Protein AF-A0A963BQ32-F1 (afdb_monomer)

Nearest PDB structures (foldseek):
  7mu5-assembly2_F  TM=3.473E-01  e=2.884E+00  Homo sapiens
  6pw9-assembly1_B  TM=2.742E-01  e=8.404E+00  Homo sapiens

Radius of gyration: 17.27 Å; Cα contacts (8 Å, |Δi|>4): 93; chains: 1; bounding box: 36×29×48 Å

Mean predicted aligned error: 6.35 Å

Structure (mmCIF, N/CA/C/O backbone):
data_AF-A0A963BQ32-F1
#
_entry.id   AF-A0A963BQ32-F1
#
loop_
_atom_site.group_PDB
_atom_site.id
_atom_site.type_symbol
_atom_site.label_atom_id
_atom_site.label_alt_id
_atom_site.label_comp_id
_atom_site.label_asym_id
_atom_site.label_entity_id
_atom_site.label_seq_id
_atom_site.pdbx_PDB_ins_code
_atom_site.Cartn_x
_atom_site.Cartn_y
_atom_site.Cartn_z
_atom_site.occupancy
_atom_site.B_iso_or_equiv
_atom_site.auth_seq_id
_atom_site.auth_comp_id
_atom_site.auth_asym_id
_atom_site.auth_atom_id
_atom_site.pdbx_PDB_model_num
ATOM 1 N N . THR A 1 1 ? -7.403 -11.062 9.403 1.00 47.81 1 THR A N 1
ATOM 2 C CA . THR A 1 1 ? -7.396 -10.868 7.929 1.00 47.81 1 THR A CA 1
ATOM 3 C C . THR A 1 1 ? -8.279 -11.925 7.284 1.00 47.81 1 THR A C 1
ATOM 5 O O . THR A 1 1 ? -8.561 -12.921 7.942 1.00 47.81 1 THR A O 1
ATOM 8 N N . LYS A 1 2 ? -8.759 -11.749 6.042 1.00 45.50 2 LYS A N 1
ATOM 9 C CA . LYS A 1 2 ? -9.466 -12.839 5.340 1.00 45.50 2 LYS A CA 1
ATOM 10 C C . LYS A 1 2 ? -8.501 -14.033 5.240 1.00 45.50 2 LYS A C 1
ATOM 12 O O . LYS A 1 2 ? -7.473 -13.918 4.583 1.00 45.50 2 LYS A O 1
ATOM 17 N N . GLY A 1 3 ? -8.792 -15.118 5.958 1.00 62.53 3 GLY A N 1
ATOM 18 C CA . GLY A 1 3 ? -7.954 -16.323 6.008 1.00 62.53 3 GLY A CA 1
ATOM 19 C C . GLY A 1 3 ? -6.716 -16.262 6.914 1.00 62.53 3 GLY A C 1
ATOM 20 O O . GLY A 1 3 ? -5.803 -17.046 6.693 1.00 62.53 3 GLY A O 1
ATOM 21 N N . GLY A 1 4 ? -6.636 -15.335 7.879 1.00 64.19 4 GLY A N 1
ATOM 22 C CA . GLY A 1 4 ? -5.598 -15.360 8.929 1.00 64.19 4 GLY A CA 1
ATOM 23 C C . GLY A 1 4 ? -4.156 -15.098 8.475 1.00 64.19 4 GLY A C 1
ATOM 24 O O . GLY A 1 4 ? -3.244 -15.161 9.285 1.00 64.19 4 GLY A O 1
ATOM 25 N N . LYS A 1 5 ? -3.929 -14.772 7.199 1.00 68.94 5 LYS A N 1
ATOM 26 C CA . LYS A 1 5 ? -2.584 -14.514 6.676 1.00 68.94 5 LYS A CA 1
ATOM 27 C C . LYS A 1 5 ? -2.046 -13.193 7.208 1.00 68.94 5 LYS A C 1
ATOM 29 O O . LYS A 1 5 ? -2.683 -12.146 7.018 1.00 68.94 5 LYS A O 1
ATOM 34 N N . GLU A 1 6 ? -0.894 -13.264 7.858 1.00 76.44 6 GLU A N 1
ATOM 35 C CA . GLU A 1 6 ? -0.102 -12.102 8.233 1.00 76.44 6 GLU A CA 1
ATOM 36 C C . GLU A 1 6 ? 0.465 -11.426 6.985 1.00 76.44 6 GLU A C 1
ATOM 38 O O . GLU A 1 6 ? 0.670 -12.052 5.941 1.00 76.44 6 GLU A O 1
ATOM 43 N N . ARG A 1 7 ? 0.672 -10.114 7.076 1.00 80.50 7 ARG A N 1
ATOM 44 C CA . ARG A 1 7 ? 1.333 -9.340 6.028 1.00 80.50 7 ARG A CA 1
ATOM 45 C C . ARG A 1 7 ? 2.126 -8.209 6.652 1.00 80.50 7 ARG A C 1
ATOM 47 O O . ARG A 1 7 ? 1.676 -7.605 7.625 1.00 80.50 7 ARG A O 1
ATOM 54 N N . THR A 1 8 ? 3.230 -7.873 6.006 1.00 84.06 8 THR A N 1
ATOM 55 C CA . THR A 1 8 ? 4.080 -6.750 6.387 1.00 84.06 8 THR A CA 1
ATOM 56 C C . THR A 1 8 ? 4.008 -5.692 5.301 1.00 84.06 8 THR A C 1
ATOM 58 O O . THR A 1 8 ? 4.231 -5.977 4.124 1.00 84.06 8 THR A O 1
ATOM 61 N N . VAL A 1 9 ? 3.688 -4.464 5.699 1.00 85.88 9 VAL A N 1
ATOM 62 C CA . VAL A 1 9 ? 3.738 -3.289 4.826 1.00 85.88 9 VAL A CA 1
ATOM 63 C C . VAL A 1 9 ? 4.860 -2.397 5.352 1.00 85.88 9 VAL A C 1
ATOM 65 O O . VAL A 1 9 ? 4.768 -1.962 6.499 1.00 85.88 9 VAL A O 1
ATOM 68 N N . PRO A 1 10 ? 5.927 -2.146 4.572 1.00 89.31 10 PRO A N 1
ATOM 69 C CA . PRO A 1 10 ? 7.033 -1.324 5.041 1.00 89.31 10 PRO A CA 1
ATOM 70 C C . PRO A 1 10 ? 6.597 0.135 5.202 1.00 89.31 10 PRO A C 1
ATOM 72 O O . PRO A 1 10 ? 5.836 0.662 4.383 1.00 89.31 10 PRO A O 1
ATOM 75 N N . ILE A 1 11 ? 7.130 0.794 6.229 1.00 92.00 11 ILE A N 1
ATOM 76 C CA . ILE A 1 11 ? 7.130 2.255 6.342 1.00 92.00 11 ILE A CA 1
ATOM 77 C C . ILE A 1 11 ? 8.274 2.745 5.456 1.00 92.00 11 ILE A C 1
ATOM 79 O O . ILE A 1 11 ? 9.415 2.331 5.632 1.00 92.00 11 ILE A O 1
ATOM 83 N N . ARG A 1 12 ? 7.960 3.560 4.452 1.00 90.94 12 ARG A N 1
ATOM 84 C CA . ARG A 1 12 ? 8.893 3.928 3.375 1.00 90.94 12 ARG A CA 1
ATOM 85 C C . ARG A 1 12 ? 9.292 5.396 3.399 1.00 90.94 12 ARG A C 1
ATOM 87 O O . ARG A 1 12 ? 10.256 5.758 2.739 1.00 90.94 12 ARG A O 1
ATOM 94 N N . ASN A 1 13 ? 8.541 6.244 4.097 1.00 90.81 13 ASN A N 1
ATOM 95 C CA . ASN A 1 13 ? 8.816 7.674 4.152 1.00 90.81 13 ASN A CA 1
ATOM 96 C C . ASN A 1 13 ? 8.499 8.269 5.532 1.00 90.81 13 ASN A C 1
ATOM 98 O O . ASN A 1 13 ? 7.798 7.668 6.353 1.00 90.81 13 ASN A O 1
ATOM 102 N N . ALA A 1 14 ? 9.037 9.466 5.772 1.00 94.56 14 ALA A N 1
ATOM 103 C CA . ALA A 1 14 ? 8.879 10.181 7.034 1.00 94.56 14 ALA A CA 1
ATOM 104 C C . ALA A 1 14 ? 7.413 10.544 7.326 1.00 94.56 14 ALA A C 1
ATOM 106 O O . ALA A 1 14 ? 6.992 10.517 8.479 1.00 94.56 14 ALA A O 1
ATOM 107 N N . GLU A 1 15 ? 6.612 10.819 6.295 1.00 94.00 15 GLU A N 1
ATOM 108 C CA . GLU A 1 15 ? 5.191 11.152 6.445 1.00 94.00 15 GLU A CA 1
ATOM 109 C C . GLU A 1 15 ? 4.377 9.976 7.005 1.00 94.00 15 GLU A C 1
ATOM 111 O O . GLU A 1 15 ? 3.555 10.156 7.905 1.00 94.00 15 GLU A O 1
ATOM 116 N N . GLN A 1 16 ? 4.633 8.755 6.523 1.00 93.31 16 GLN A N 1
ATOM 117 C CA . GLN A 1 16 ? 4.018 7.532 7.038 1.00 93.31 16 GLN A CA 1
ATOM 118 C C . GLN A 1 16 ? 4.387 7.308 8.505 1.00 93.31 16 GLN A C 1
ATOM 120 O O . GLN A 1 16 ? 3.510 7.002 9.314 1.00 93.31 16 GLN A O 1
ATOM 125 N N . GLN A 1 17 ? 5.663 7.489 8.854 1.00 95.75 17 GLN A N 1
ATOM 126 C CA . GLN A 1 17 ? 6.134 7.370 10.233 1.00 95.75 17 GLN A CA 1
ATOM 127 C C . GLN A 1 17 ? 5.442 8.397 11.141 1.00 95.75 17 GLN A C 1
ATOM 129 O O . GLN A 1 17 ? 4.815 8.024 12.131 1.00 95.75 17 GLN A O 1
ATOM 134 N N . ALA A 1 18 ? 5.452 9.673 10.749 1.00 96.19 18 ALA A N 1
ATOM 135 C CA . ALA A 1 18 ? 4.839 10.756 11.512 1.00 96.19 18 ALA A CA 1
ATOM 136 C C . ALA A 1 18 ? 3.329 10.547 11.723 1.00 96.19 18 ALA A C 1
ATOM 138 O O . ALA A 1 18 ? 2.802 10.804 12.811 1.00 96.19 18 ALA A O 1
ATOM 139 N N . LEU A 1 19 ? 2.621 10.044 10.703 1.00 94.12 19 LEU A N 1
ATOM 140 C C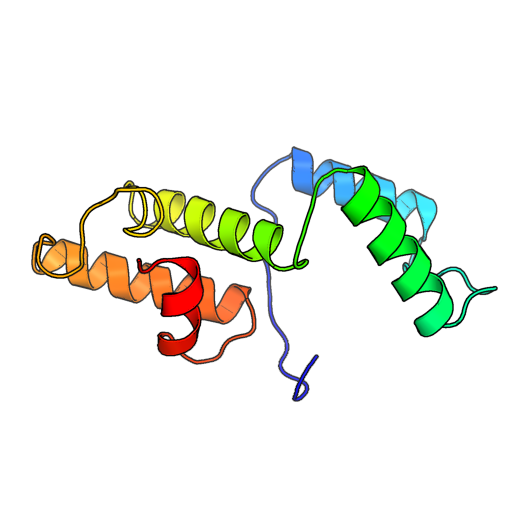A . LEU A 1 19 ? 1.208 9.688 10.812 1.00 94.12 19 LEU A CA 1
ATOM 141 C C . LEU A 1 19 ? 0.988 8.577 11.844 1.00 94.12 19 LEU A C 1
ATOM 143 O O . LEU A 1 19 ? 0.101 8.703 12.691 1.00 94.12 19 LEU A O 1
ATOM 147 N N . LEU A 1 20 ? 1.782 7.506 11.786 1.00 93.69 20 LEU A N 1
ATOM 148 C CA . LEU A 1 20 ? 1.678 6.395 12.730 1.00 93.69 20 LEU A CA 1
ATOM 149 C C . LEU A 1 20 ? 1.986 6.843 14.159 1.00 93.69 20 LEU A C 1
ATOM 151 O O . LEU A 1 20 ? 1.266 6.455 15.075 1.00 93.69 20 LEU A O 1
ATOM 155 N N . ASP A 1 21 ? 2.978 7.706 14.357 1.00 94.88 21 ASP A N 1
ATOM 156 C CA . ASP A 1 21 ? 3.318 8.233 15.681 1.00 94.88 21 ASP A CA 1
ATOM 157 C C . ASP A 1 21 ? 2.227 9.154 16.235 1.00 94.88 21 ASP A C 1
ATOM 159 O O . ASP A 1 21 ? 1.938 9.144 17.433 1.00 94.88 21 ASP A O 1
ATOM 163 N N . ARG A 1 22 ? 1.558 9.935 15.377 1.00 95.00 22 ARG A N 1
ATOM 164 C CA . ARG A 1 22 ? 0.371 10.706 15.775 1.00 95.00 22 ARG A CA 1
ATOM 165 C C . ARG A 1 22 ? -0.782 9.791 16.185 1.00 95.00 22 ARG A C 1
ATOM 167 O O . ARG A 1 22 ? -1.400 10.035 17.215 1.00 95.00 22 ARG A O 1
ATOM 174 N N . ILE A 1 23 ? -1.045 8.737 15.413 1.00 92.94 23 ILE A N 1
ATOM 175 C CA . ILE A 1 23 ? -2.097 7.762 15.725 1.00 92.94 23 ILE A CA 1
ATOM 176 C C . ILE A 1 23 ? -1.790 7.064 17.054 1.00 92.94 23 ILE A C 1
ATOM 178 O O . ILE A 1 23 ? -2.639 7.061 17.939 1.00 92.94 23 ILE A O 1
ATOM 182 N N . LYS A 1 24 ? -0.570 6.546 17.238 1.00 92.62 24 LYS A N 1
ATOM 183 C CA . LYS A 1 24 ? -0.139 5.880 18.478 1.00 92.62 24 LYS A CA 1
ATOM 184 C C . LYS A 1 24 ? -0.292 6.774 19.704 1.00 92.62 24 LYS A C 1
ATOM 186 O O . LYS A 1 24 ? -0.750 6.301 20.734 1.00 92.62 24 LYS A O 1
ATOM 191 N N . ARG A 1 25 ? 0.033 8.068 19.604 1.00 93.25 25 ARG A N 1
ATOM 192 C CA . ARG A 1 25 ? -0.188 9.019 20.708 1.00 93.25 25 ARG A CA 1
ATOM 193 C C . ARG A 1 25 ? -1.663 9.171 21.078 1.00 93.25 25 ARG A C 1
ATOM 195 O O . ARG A 1 25 ? -1.965 9.412 22.238 1.00 93.25 25 ARG A O 1
ATOM 202 N N . GLN A 1 26 ? -2.5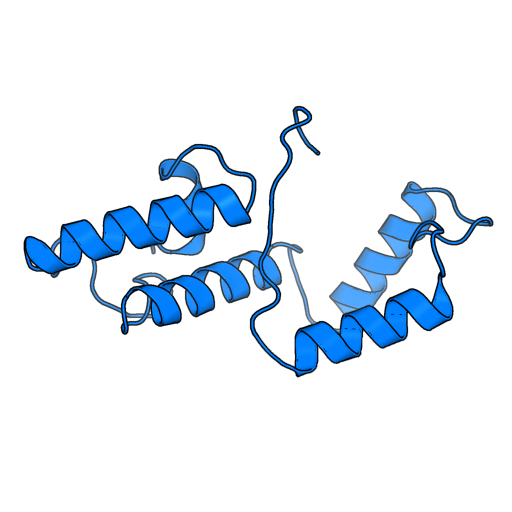64 9.037 20.108 1.00 88.88 26 GLN A N 1
ATOM 203 C CA . GLN A 1 26 ? -3.998 9.198 20.324 1.00 88.88 26 GLN A CA 1
ATOM 204 C C . GLN A 1 26 ? -4.676 7.920 20.838 1.00 88.88 26 GLN A C 1
ATOM 206 O O . GLN A 1 26 ? -5.565 8.011 21.677 1.00 88.88 26 GLN A O 1
ATOM 211 N N . VAL A 1 27 ? -4.290 6.742 20.334 1.00 89.94 27 VAL A N 1
ATOM 212 C CA . VAL A 1 27 ? -4.958 5.464 20.668 1.00 89.94 27 VAL A CA 1
ATOM 213 C C . VAL A 1 27 ? -4.151 4.550 21.595 1.00 89.94 27 VAL A C 1
ATOM 215 O O . VAL A 1 27 ? -4.674 3.549 22.087 1.00 89.94 27 VAL A O 1
ATOM 218 N N . GLY A 1 28 ? -2.877 4.860 21.839 1.00 89.62 28 GLY A N 1
ATOM 219 C CA . GLY A 1 28 ? -1.956 4.000 22.577 1.00 89.62 28 GLY A CA 1
ATOM 220 C C . GLY A 1 28 ? -1.804 2.627 21.918 1.00 89.62 28 GLY A C 1
ATOM 221 O O . GLY A 1 28 ? -1.620 2.519 20.706 1.00 89.62 28 GLY A O 1
ATOM 222 N N . ASN A 1 29 ? -1.923 1.577 22.734 1.00 85.88 29 ASN A N 1
ATOM 223 C CA . ASN A 1 29 ? -1.927 0.176 22.294 1.00 85.88 29 ASN A CA 1
ATOM 224 C C . ASN A 1 29 ? -3.348 -0.363 22.028 1.00 85.88 29 ASN A C 1
ATOM 226 O O . ASN A 1 29 ? -3.531 -1.567 21.854 1.00 85.88 29 ASN A O 1
ATOM 230 N N . GLY A 1 30 ? -4.359 0.509 22.058 1.00 86.75 30 GLY A N 1
ATOM 231 C CA . GLY A 1 30 ? -5.759 0.148 21.878 1.00 86.75 30 GLY A CA 1
ATOM 232 C C . GLY A 1 30 ? -6.175 -0.006 20.414 1.00 86.75 30 GLY A C 1
ATOM 233 O O . GLY A 1 30 ? -5.406 0.193 19.473 1.00 86.75 30 GLY A O 1
ATOM 234 N N . SER A 1 31 ? -7.445 -0.355 20.221 1.00 88.88 31 SER A N 1
ATOM 235 C CA . SER A 1 31 ? -8.065 -0.413 18.897 1.00 88.88 31 SER A CA 1
ATOM 236 C C . SER A 1 31 ? -8.218 0.986 18.285 1.00 88.88 31 SER A C 1
ATOM 238 O O . SER A 1 31 ? -8.490 1.957 18.984 1.00 88.88 31 SER A O 1
ATOM 240 N N . LEU A 1 32 ? -8.141 1.078 16.951 1.00 90.62 32 LEU A N 1
ATOM 241 C CA . LEU A 1 32 ? -8.553 2.283 16.208 1.00 90.62 32 LEU A CA 1
ATOM 242 C C . LEU A 1 32 ? -10.074 2.496 16.223 1.00 90.62 32 LEU A C 1
ATOM 244 O O . LEU A 1 32 ? -10.559 3.551 15.816 1.00 90.62 32 LEU A O 1
ATOM 248 N N . ILE A 1 33 ? -10.828 1.479 16.637 1.00 91.75 33 ILE A N 1
ATOM 249 C CA . ILE A 1 33 ? -12.263 1.572 16.884 1.00 91.75 33 ILE A CA 1
ATOM 250 C C . ILE A 1 33 ? -12.443 2.045 18.332 1.00 91.75 33 ILE A C 1
ATOM 252 O O . ILE A 1 33 ? -11.981 1.340 19.232 1.00 91.75 33 ILE A O 1
ATOM 256 N N . PRO A 1 34 ? -13.095 3.200 18.564 1.00 89.12 34 PRO A N 1
ATOM 257 C CA . PRO A 1 34 ? -13.400 3.679 19.909 1.00 89.12 34 PRO A CA 1
ATOM 258 C C . PRO A 1 34 ? -14.152 2.636 20.745 1.00 89.12 34 PRO A C 1
ATOM 260 O O . PRO A 1 34 ? -14.970 1.890 20.210 1.00 89.12 34 PRO A O 1
ATOM 263 N N . ALA A 1 35 ? -13.890 2.595 22.055 1.00 89.44 35 ALA A N 1
ATOM 264 C CA . ALA A 1 35 ? -14.457 1.585 22.955 1.00 89.44 35 ALA A CA 1
ATOM 265 C C . ALA A 1 35 ? -15.994 1.645 23.059 1.00 89.44 35 ALA A C 1
ATOM 267 O O . ALA A 1 35 ? -16.634 0.635 23.334 1.00 89.44 35 ALA A O 1
ATOM 268 N N . ASP A 1 36 ? -16.586 2.810 22.796 1.00 92.12 36 ASP A N 1
ATOM 269 C CA . ASP A 1 36 ? -18.030 3.055 22.768 1.00 92.12 36 ASP A CA 1
ATOM 270 C C . ASP A 1 36 ? -18.691 2.660 21.433 1.00 92.12 36 ASP A C 1
ATOM 272 O O . ASP A 1 36 ? -19.895 2.857 21.255 1.00 92.12 36 ASP A O 1
ATOM 276 N N . ARG A 1 37 ? -17.933 2.109 20.471 1.00 93.62 37 ARG A N 1
ATOM 277 C CA . ARG A 1 37 ? -18.438 1.752 19.140 1.00 93.62 37 ARG A CA 1
ATOM 278 C C . ARG A 1 37 ? -18.203 0.294 18.789 1.00 93.62 37 ARG A C 1
ATOM 280 O O . ARG A 1 37 ? -17.099 -0.237 18.853 1.00 93.62 37 ARG A O 1
ATOM 287 N N . SER A 1 38 ? -19.250 -0.321 18.255 1.00 94.69 38 SER A N 1
ATOM 288 C CA . SER A 1 38 ? -19.132 -1.578 17.522 1.00 94.69 38 SER A CA 1
ATOM 289 C C . SER A 1 38 ? -18.416 -1.381 16.181 1.00 94.69 38 SER A C 1
ATOM 291 O O . SER A 1 38 ? -18.407 -0.293 15.592 1.00 94.69 38 SER A O 1
ATOM 293 N N . TYR A 1 39 ? -17.894 -2.483 15.638 1.00 93.00 39 TYR A N 1
ATOM 294 C CA . TYR A 1 39 ? -17.308 -2.518 14.298 1.00 93.00 39 TYR A CA 1
ATOM 295 C C . TYR A 1 39 ? -18.240 -1.935 13.227 1.00 93.00 39 TYR A C 1
ATOM 297 O O . TYR A 1 39 ? -17.811 -1.118 12.416 1.00 93.00 39 TYR A O 1
ATOM 305 N N . VAL A 1 40 ? -19.524 -2.309 13.246 1.00 94.38 40 VAL A N 1
ATOM 306 C CA . VAL A 1 40 ? -20.505 -1.871 12.240 1.00 94.38 40 VAL A CA 1
ATOM 307 C C . VAL A 1 40 ? -20.758 -0.365 12.327 1.00 94.38 40 VAL A C 1
ATOM 309 O O . VAL A 1 40 ? -20.844 0.304 11.298 1.00 94.38 40 VAL A O 1
ATOM 312 N N . GLN A 1 41 ? -20.837 0.196 13.538 1.00 95.75 41 GLN A N 1
ATOM 313 C CA . GLN A 1 41 ? -20.988 1.644 13.721 1.00 95.75 41 GLN A CA 1
ATOM 314 C C . GLN A 1 41 ? -19.769 2.397 13.185 1.00 95.75 41 GLN A C 1
ATOM 316 O O . GLN A 1 41 ? -19.922 3.364 12.438 1.00 95.75 41 GLN A O 1
ATOM 321 N N . GLN A 1 42 ? -18.562 1.930 13.509 1.00 94.75 42 GLN A N 1
ATOM 322 C CA . GLN A 1 42 ? -17.338 2.561 13.028 1.00 94.75 42 GLN A CA 1
ATOM 323 C C . GLN A 1 42 ? -17.156 2.414 11.510 1.00 94.75 42 GLN A C 1
ATOM 325 O O . GLN A 1 42 ? -16.686 3.352 10.867 1.00 94.75 42 GLN A O 1
ATOM 330 N N . LEU A 1 43 ? -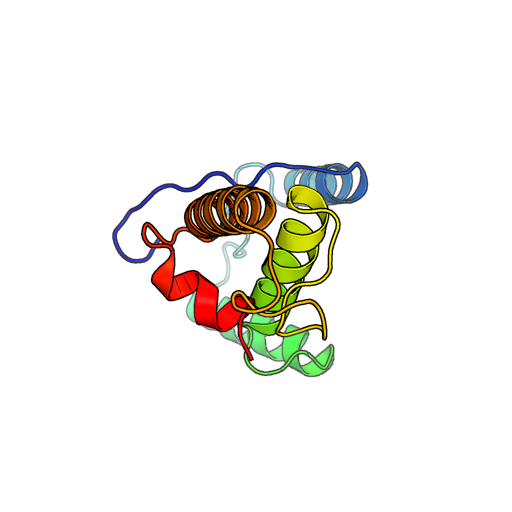17.570 1.288 10.920 1.00 91.81 43 LEU A N 1
ATOM 331 C CA . LEU A 1 43 ? -17.555 1.087 9.470 1.00 91.81 43 LEU A CA 1
ATOM 332 C C . LEU A 1 43 ? -18.410 2.142 8.754 1.00 91.81 43 LEU A C 1
ATOM 334 O O . LEU A 1 43 ? -17.924 2.782 7.827 1.00 91.81 43 LEU A O 1
ATOM 338 N N . ARG A 1 44 ? -19.629 2.409 9.239 1.00 92.69 44 ARG A N 1
ATOM 339 C CA . ARG A 1 44 ? -20.509 3.445 8.664 1.00 92.69 44 ARG A CA 1
ATOM 340 C C . ARG A 1 44 ? -19.909 4.849 8.757 1.00 92.69 44 ARG A C 1
ATOM 342 O O . ARG A 1 44 ? -20.059 5.650 7.836 1.00 92.69 44 ARG A O 1
ATOM 349 N N . VAL A 1 45 ? -19.228 5.164 9.865 1.00 92.81 45 VAL A N 1
ATOM 350 C CA . VAL A 1 45 ? -18.505 6.440 10.019 1.00 92.81 45 VAL A CA 1
ATOM 351 C C . VAL A 1 45 ? -17.392 6.542 8.979 1.00 92.81 45 VAL A C 1
ATOM 353 O O . VAL A 1 45 ? -17.280 7.555 8.293 1.00 92.81 45 VAL A O 1
ATOM 356 N N . TYR A 1 46 ? -16.597 5.484 8.832 1.00 89.12 46 TYR A N 1
ATOM 357 C CA . TYR A 1 46 ? -15.517 5.421 7.855 1.00 89.12 46 TYR A CA 1
ATOM 358 C C . TYR A 1 46 ? -16.018 5.576 6.411 1.00 89.12 46 TYR A C 1
ATOM 360 O O . TYR A 1 46 ? -15.475 6.390 5.661 1.00 89.12 46 TYR A O 1
ATOM 368 N N . GLU A 1 47 ? -17.079 4.865 6.030 1.00 87.81 47 GLU A N 1
ATOM 369 C CA . GLU A 1 47 ? -17.712 4.977 4.708 1.00 87.81 47 GLU A CA 1
ATOM 370 C C . GLU A 1 47 ? -18.205 6.402 4.432 1.00 87.81 47 GLU A C 1
ATOM 372 O O . GLU A 1 47 ? -17.956 6.948 3.360 1.00 87.81 47 GLU A O 1
ATOM 377 N N . ARG A 1 48 ? -18.833 7.057 5.417 1.00 90.69 48 ARG A N 1
ATOM 378 C CA . ARG A 1 48 ? -19.285 8.448 5.275 1.00 90.69 48 ARG A CA 1
ATOM 379 C C . ARG A 1 48 ? -18.120 9.417 5.089 1.00 90.69 48 ARG A C 1
ATOM 381 O O . ARG A 1 48 ? -18.166 10.262 4.202 1.00 90.69 48 ARG A O 1
ATOM 388 N N . LEU A 1 49 ? -17.080 9.309 5.918 1.00 90.25 49 LEU A N 1
ATOM 389 C CA . LEU A 1 49 ? -15.913 10.194 5.840 1.00 90.25 49 LEU A CA 1
ATOM 390 C C . LEU A 1 49 ? -15.187 10.057 4.499 1.00 90.25 49 LEU A C 1
ATOM 392 O O . LEU A 1 49 ? -14.774 11.053 3.913 1.00 90.25 49 LEU A O 1
ATOM 396 N N . THR A 1 50 ? -15.056 8.830 4.003 1.00 85.81 50 THR A N 1
ATOM 397 C CA . THR A 1 50 ? -14.406 8.564 2.715 1.00 85.81 50 THR A CA 1
ATOM 398 C C . THR A 1 50 ? -15.252 9.022 1.534 1.00 85.81 50 THR A C 1
ATOM 400 O O . THR A 1 50 ? -14.706 9.655 0.633 1.00 85.81 50 THR A O 1
ATOM 403 N N . ALA A 1 51 ? -16.571 8.823 1.574 1.00 85.94 51 ALA A N 1
ATOM 404 C CA . ALA A 1 51 ? -17.476 9.379 0.573 1.00 85.94 51 ALA A CA 1
ATOM 405 C C . ALA A 1 51 ? -17.409 10.916 0.528 1.00 85.94 51 ALA A C 1
ATOM 407 O O . ALA A 1 51 ? -17.273 11.489 -0.550 1.00 85.94 51 ALA A O 1
ATOM 408 N N . ASN A 1 52 ? -17.414 11.581 1.690 1.00 89.31 52 ASN A N 1
ATOM 409 C CA . AS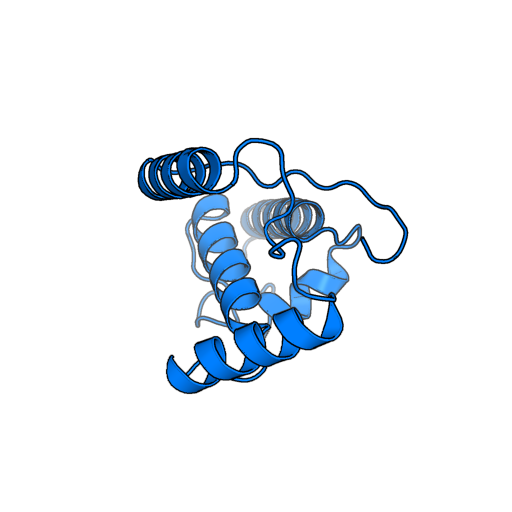N A 1 52 ? -17.282 13.040 1.783 1.00 89.31 52 ASN A CA 1
ATOM 410 C C . ASN A 1 52 ? -15.931 13.549 1.257 1.00 89.31 52 ASN A C 1
ATOM 412 O O . ASN A 1 52 ? -15.848 14.662 0.751 1.00 89.31 52 ASN A O 1
ATOM 416 N N . ALA A 1 53 ? -14.880 12.731 1.348 1.00 86.00 53 ALA A N 1
ATOM 417 C CA . ALA A 1 53 ? -13.572 13.012 0.761 1.00 86.00 53 ALA A CA 1
ATOM 418 C C . ALA A 1 53 ? -13.498 12.699 -0.751 1.00 86.00 53 ALA A C 1
ATOM 420 O O . ALA A 1 53 ? -12.412 12.724 -1.326 1.00 86.00 53 ALA A O 1
ATOM 421 N N . GLY A 1 54 ? -14.618 12.355 -1.398 1.00 84.06 54 GLY A N 1
ATOM 422 C CA . GLY A 1 54 ? -14.673 12.001 -2.820 1.00 84.06 54 GLY A CA 1
ATOM 423 C C . GLY A 1 54 ? -14.116 10.610 -3.145 1.00 84.06 54 GLY A C 1
ATOM 424 O O . GLY A 1 54 ? -13.954 10.262 -4.315 1.00 84.06 54 GLY A O 1
ATOM 425 N N . LEU A 1 55 ? -13.824 9.787 -2.135 1.00 80.38 55 LEU A N 1
ATOM 426 C CA . LEU A 1 55 ? -13.315 8.435 -2.330 1.00 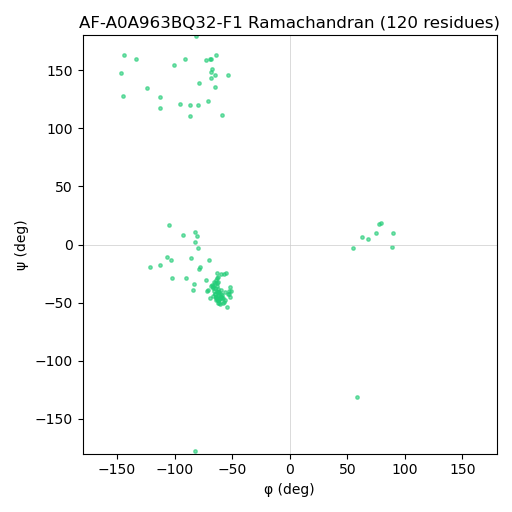80.38 55 LEU A CA 1
ATOM 427 C C . LEU A 1 55 ? -14.488 7.470 -2.512 1.00 80.38 55 LEU A C 1
ATOM 429 O O . LEU A 1 55 ? -15.220 7.166 -1.574 1.00 80.38 55 LEU A O 1
ATOM 433 N N . SER A 1 56 ? -14.645 6.944 -3.726 1.00 69.81 56 SER A N 1
ATOM 434 C CA . SER A 1 56 ? -15.640 5.912 -4.025 1.00 69.81 56 SER A CA 1
ATOM 435 C C . SER A 1 56 ? -15.012 4.512 -4.092 1.00 69.81 56 SER A C 1
ATOM 437 O O . SER A 1 56 ? -13.819 4.337 -4.353 1.00 69.81 56 SER A O 1
ATOM 439 N N . ARG A 1 57 ? -15.825 3.480 -3.826 1.00 62.94 57 ARG A N 1
ATOM 440 C CA . ARG A 1 57 ? -15.489 2.043 -3.960 1.00 62.94 57 ARG A CA 1
ATOM 441 C C . ARG A 1 57 ? -14.355 1.511 -3.067 1.00 62.94 57 ARG A C 1
ATOM 443 O O . ARG A 1 57 ? -13.984 0.348 -3.216 1.00 62.94 57 ARG A O 1
ATOM 450 N N . MET A 1 58 ? -13.824 2.307 -2.130 1.00 67.25 58 MET A N 1
ATOM 451 C CA . MET A 1 58 ? -12.919 1.941 -1.010 1.00 67.25 58 MET A CA 1
ATOM 452 C C . MET A 1 58 ? -11.617 1.195 -1.359 1.00 67.25 58 MET A C 1
ATOM 454 O O . MET A 1 58 ? -10.780 0.938 -0.496 1.00 67.25 58 MET A O 1
ATOM 458 N N . HIS A 1 59 ? -11.417 0.867 -2.631 1.00 73.19 59 HIS A N 1
ATOM 459 C CA . HIS A 1 59 ? -10.248 0.181 -3.156 1.00 73.19 59 HIS A CA 1
ATOM 460 C C . HIS A 1 59 ? -9.308 1.149 -3.868 1.00 73.19 59 HIS A C 1
ATOM 462 O O . HIS A 1 59 ? -8.153 0.792 -4.074 1.00 73.19 59 HIS A O 1
ATOM 468 N N . GLY A 1 60 ? -9.746 2.378 -4.179 1.00 75.81 60 GLY A N 1
ATOM 469 C CA . GLY A 1 60 ? -8.935 3.385 -4.875 1.00 75.81 60 GLY A CA 1
ATOM 470 C C . GLY A 1 60 ? -7.577 3.626 -4.210 1.00 75.81 60 GLY A C 1
ATOM 471 O O . GLY A 1 60 ? -6.553 3.607 -4.882 1.00 75.81 60 GLY A O 1
ATOM 472 N N . LEU A 1 61 ? -7.539 3.702 -2.876 1.00 79.81 61 LEU A N 1
ATOM 473 C CA . LEU A 1 61 ? -6.283 3.840 -2.127 1.00 79.81 61 LEU A CA 1
ATOM 474 C C . LEU A 1 61 ? -5.366 2.609 -2.249 1.00 79.81 61 LEU A C 1
ATOM 476 O O . LEU A 1 61 ? -4.146 2.748 -2.258 1.00 79.81 61 LEU A O 1
ATOM 480 N N . ARG A 1 62 ? -5.929 1.398 -2.386 1.00 84.31 62 ARG A N 1
ATOM 481 C CA . ARG A 1 62 ? -5.140 0.180 -2.647 1.00 84.31 62 ARG A CA 1
ATOM 482 C C . ARG A 1 62 ? -4.566 0.176 -4.062 1.00 84.31 62 ARG A C 1
ATOM 484 O O . ARG A 1 62 ? -3.420 -0.232 -4.224 1.00 84.31 62 ARG A O 1
ATOM 491 N N . HIS A 1 63 ? -5.330 0.644 -5.054 1.00 85.50 63 HIS A N 1
ATOM 492 C CA . HIS A 1 63 ? -4.823 0.836 -6.416 1.00 85.50 63 HIS A CA 1
ATOM 493 C C . HIS A 1 63 ? -3.677 1.847 -6.424 1.00 85.50 63 HIS A C 1
ATOM 495 O O . HIS A 1 63 ? -2.598 1.521 -6.907 1.00 85.50 63 HIS A O 1
ATOM 501 N N . ALA A 1 64 ? -3.875 3.019 -5.814 1.00 87.75 64 ALA A N 1
ATOM 502 C CA . ALA A 1 64 ? -2.853 4.058 -5.735 1.00 87.75 64 ALA A CA 1
ATOM 503 C C . ALA A 1 64 ? -1.558 3.538 -5.089 1.00 87.75 64 ALA A C 1
ATOM 505 O O . ALA A 1 64 ? -0.481 3.687 -5.664 1.00 87.75 64 ALA A O 1
ATOM 506 N N . TYR A 1 65 ? -1.663 2.836 -3.953 1.00 89.44 65 TYR A N 1
ATOM 507 C CA . TYR A 1 65 ? -0.507 2.210 -3.308 1.00 89.44 65 TYR A CA 1
ATOM 508 C C . TYR A 1 65 ? 0.210 1.215 -4.229 1.00 89.44 65 TYR A C 1
ATOM 510 O O . TYR A 1 65 ? 1.428 1.286 -4.377 1.00 89.44 65 TYR A O 1
ATOM 518 N N . ALA A 1 66 ? -0.529 0.290 -4.847 1.00 91.19 66 ALA A N 1
ATOM 519 C CA . ALA A 1 66 ? 0.055 -0.728 -5.715 1.00 91.19 66 ALA A CA 1
ATOM 520 C C . ALA A 1 66 ? 0.777 -0.102 -6.914 1.00 91.19 66 ALA A C 1
ATOM 522 O O . ALA A 1 66 ? 1.879 -0.524 -7.253 1.00 91.19 66 ALA A O 1
ATOM 523 N N . GLN A 1 67 ? 0.173 0.915 -7.530 1.00 92.38 67 GLN A N 1
ATOM 524 C CA . GLN A 1 67 ? 0.724 1.581 -8.705 1.00 92.38 67 GLN A CA 1
ATOM 525 C C . GLN A 1 67 ? 1.977 2.389 -8.368 1.00 92.38 67 GLN A C 1
ATOM 527 O O . GLN A 1 67 ? 2.997 2.229 -9.036 1.00 92.38 67 GLN A O 1
ATOM 532 N N . GLN A 1 68 ? 1.936 3.173 -7.286 1.00 93.00 68 GLN A N 1
ATOM 533 C CA . GLN A 1 68 ? 3.110 3.890 -6.792 1.00 93.00 68 GLN A CA 1
ATOM 534 C C . GLN A 1 68 ? 4.233 2.910 -6.439 1.00 93.00 68 GLN A C 1
ATOM 536 O O . GLN A 1 68 ? 5.385 3.104 -6.821 1.00 93.00 68 GLN A O 1
ATOM 541 N N . ARG A 1 69 ? 3.907 1.817 -5.738 1.00 93.38 69 ARG A N 1
ATOM 542 C CA . ARG A 1 69 ? 4.915 0.839 -5.333 1.00 93.38 69 ARG A CA 1
ATOM 543 C C . ARG A 1 69 ? 5.526 0.108 -6.523 1.00 93.38 69 ARG A C 1
ATOM 545 O O . ARG A 1 69 ? 6.717 -0.184 -6.503 1.00 93.38 69 ARG A O 1
ATOM 552 N N . TYR A 1 70 ? 4.732 -0.172 -7.552 1.00 94.81 70 TYR A N 1
ATOM 553 C CA . TYR A 1 70 ? 5.232 -0.742 -8.796 1.00 94.81 70 TYR A CA 1
ATOM 554 C C . TYR A 1 70 ? 6.233 0.195 -9.466 1.00 94.81 70 TYR A C 1
ATOM 556 O O . TYR A 1 70 ? 7.316 -0.251 -9.837 1.00 94.81 70 TYR A O 1
ATOM 564 N N . GLN A 1 71 ? 5.917 1.488 -9.546 1.00 95.44 71 GLN A N 1
ATOM 565 C CA . GLN A 1 71 ? 6.831 2.476 -10.108 1.00 95.44 71 GLN A CA 1
ATOM 566 C C . GLN A 1 71 ? 8.130 2.591 -9.309 1.00 95.44 71 GLN A C 1
ATOM 568 O O . GLN A 1 71 ? 9.197 2.644 -9.903 1.00 95.44 71 GLN A O 1
ATOM 573 N N . GLU A 1 72 ? 8.076 2.553 -7.980 1.00 94.19 72 GLU A N 1
ATOM 574 C CA . GLU A 1 72 ? 9.289 2.559 -7.150 1.00 94.19 72 GLU A CA 1
ATOM 575 C C . GLU A 1 72 ? 10.160 1.308 -7.330 1.00 94.19 72 GLU A C 1
ATOM 577 O O . GLU A 1 72 ? 11.374 1.382 -7.177 1.00 94.19 72 GLU A O 1
ATOM 582 N N . LEU A 1 73 ? 9.549 0.149 -7.594 1.00 94.19 73 LEU A N 1
ATOM 583 C CA . LEU A 1 73 ? 10.264 -1.123 -7.746 1.00 94.19 73 LEU A CA 1
ATOM 584 C C . LEU A 1 73 ? 10.834 -1.322 -9.149 1.00 94.19 73 LEU A C 1
ATOM 586 O O . LEU A 1 73 ? 11.865 -1.967 -9.301 1.00 94.19 73 LEU A O 1
ATOM 590 N N . THR A 1 74 ? 10.138 -0.821 -10.165 1.00 95.06 74 THR A N 1
ATOM 591 C CA . THR A 1 74 ? 10.494 -1.040 -11.571 1.00 95.06 74 THR A CA 1
ATOM 592 C C . THR A 1 74 ? 11.175 0.170 -12.202 1.00 95.06 74 THR A C 1
ATOM 594 O O . THR A 1 74 ? 12.001 0.019 -13.091 1.00 95.06 74 THR A O 1
ATOM 597 N N . GLY A 1 75 ? 10.865 1.376 -11.730 1.00 95.62 75 GLY A N 1
ATOM 598 C CA . GLY A 1 75 ? 11.279 2.637 -12.340 1.00 95.62 75 GLY A CA 1
ATOM 599 C C . GLY A 1 75 ? 10.305 3.168 -13.398 1.00 95.62 75 GLY A C 1
ATOM 600 O O . GLY A 1 75 ? 10.527 4.259 -13.915 1.00 95.62 75 GLY A O 1
ATOM 601 N N . TRP A 1 76 ? 9.214 2.457 -13.717 1.00 94.50 76 TRP A N 1
ATOM 602 C CA . TRP A 1 76 ? 8.223 2.897 -14.708 1.00 94.50 76 TRP A CA 1
ATOM 603 C C . TRP A 1 76 ? 6.779 2.751 -14.218 1.00 94.50 76 TRP A C 1
ATOM 605 O O . TRP A 1 76 ? 6.467 2.001 -13.296 1.00 94.50 76 TRP A O 1
ATOM 615 N N . LEU A 1 77 ? 5.864 3.496 -14.840 1.00 95.19 77 LEU A N 1
ATOM 616 C CA . LEU A 1 77 ? 4.442 3.431 -14.502 1.00 95.19 77 LEU A CA 1
ATOM 617 C C . LEU A 1 77 ? 3.858 2.045 -14.822 1.00 95.19 77 LEU A C 1
ATOM 619 O O . LEU A 1 77 ? 4.236 1.433 -15.816 1.00 95.19 77 LEU A O 1
ATOM 623 N N . PRO A 1 78 ? 2.897 1.528 -14.045 1.00 93.19 78 PRO A N 1
ATOM 624 C CA . PRO A 1 78 ? 2.188 0.313 -14.432 1.00 93.19 78 PRO A CA 1
ATOM 625 C C . PRO A 1 78 ? 1.287 0.547 -15.662 1.00 93.19 78 PRO A C 1
ATOM 627 O O . PRO A 1 78 ? 0.863 1.681 -15.905 1.00 93.19 78 PRO A O 1
ATOM 630 N N . PRO A 1 79 ? 0.897 -0.515 -16.396 1.00 91.75 79 PRO A N 1
ATOM 631 C CA . PRO A 1 79 ? -0.023 -0.416 -17.535 1.00 91.75 79 PRO A CA 1
ATOM 632 C C . PRO A 1 79 ? -1.330 0.336 -17.240 1.00 91.75 79 PRO A C 1
ATOM 634 O O . PRO A 1 79 ? -1.787 1.132 -18.059 1.00 91.75 79 PRO A O 1
ATOM 637 N N . ALA A 1 80 ? -1.913 0.127 -16.054 1.00 89.19 80 ALA A N 1
ATOM 638 C CA . ALA A 1 80 ? -3.125 0.821 -15.607 1.00 89.19 80 ALA A CA 1
ATOM 639 C C . ALA A 1 80 ? -2.970 2.354 -15.543 1.00 89.19 80 ALA A C 1
ATOM 641 O O . ALA A 1 80 ? -3.955 3.074 -15.673 1.00 89.19 80 ALA A O 1
ATOM 642 N N . ALA A 1 81 ? -1.739 2.843 -15.364 1.00 91.00 81 ALA A N 1
ATOM 643 C CA . ALA A 1 81 ? -1.386 4.260 -15.331 1.00 91.00 81 ALA A CA 1
ATOM 644 C C . ALA A 1 81 ? -0.692 4.727 -16.629 1.00 91.00 81 ALA A C 1
ATOM 646 O O . ALA A 1 81 ? -0.056 5.776 -16.644 1.00 91.00 81 ALA A O 1
ATOM 647 N N . GLY A 1 82 ? -0.795 3.956 -17.719 1.00 91.12 82 GLY A N 1
ATOM 648 C CA . GLY A 1 82 ? -0.258 4.326 -19.034 1.00 91.12 82 GLY A CA 1
ATOM 649 C C . GLY A 1 82 ? 1.183 3.890 -19.309 1.00 91.12 82 GLY A C 1
ATOM 650 O O . GLY A 1 82 ? 1.751 4.307 -20.313 1.00 91.12 82 GLY A O 1
ATOM 651 N N . GLY A 1 83 ? 1.782 3.056 -18.457 1.00 92.44 83 GLY A N 1
ATOM 652 C CA . GLY A 1 83 ? 3.104 2.491 -18.728 1.00 92.44 83 GLY A CA 1
ATOM 653 C C . GLY A 1 83 ? 3.105 1.264 -19.653 1.00 92.44 83 GLY A C 1
ATOM 654 O O . GLY A 1 83 ? 2.053 0.846 -20.148 1.00 92.44 83 GLY A O 1
ATOM 655 N N . PRO A 1 84 ? 4.286 0.667 -19.903 1.00 92.56 84 PRO A N 1
ATOM 656 C CA . PRO A 1 84 ? 4.446 -0.431 -20.852 1.00 92.56 84 PRO A CA 1
ATOM 657 C C . PRO A 1 84 ? 3.688 -1.689 -20.421 1.00 92.56 84 PRO A C 1
ATOM 659 O O . PRO A 1 84 ? 3.754 -2.134 -19.276 1.00 92.56 84 PRO A O 1
ATOM 662 N N . THR A 1 85 ? 2.997 -2.310 -21.374 1.00 89.62 85 THR A N 1
ATOM 663 C CA . THR A 1 85 ? 2.391 -3.637 -21.205 1.00 89.62 85 THR A CA 1
ATOM 664 C C . THR A 1 85 ? 3.462 -4.728 -21.190 1.00 89.62 85 THR A C 1
ATOM 666 O O . THR A 1 85 ? 4.537 -4.560 -21.761 1.00 89.62 85 THR A O 1
ATOM 669 N N . SER A 1 86 ? 3.161 -5.907 -20.634 1.00 84.25 86 SER A N 1
ATOM 670 C CA . SER A 1 86 ? 4.115 -7.031 -20.576 1.00 84.25 86 SER A CA 1
ATOM 671 C C . SER A 1 86 ? 4.675 -7.455 -21.945 1.00 84.25 86 SER A C 1
ATOM 673 O O . SER A 1 86 ? 5.770 -8.012 -22.017 1.00 84.25 86 SER A O 1
ATOM 675 N N . ARG A 1 87 ? 3.950 -7.173 -23.040 1.00 87.12 87 ARG A N 1
ATOM 676 C CA . ARG A 1 87 ? 4.403 -7.427 -24.420 1.00 87.12 87 ARG A CA 1
ATOM 677 C C . ARG A 1 87 ? 5.496 -6.458 -24.874 1.00 87.12 87 ARG A C 1
ATOM 679 O O . ARG A 1 87 ? 6.334 -6.848 -25.674 1.00 87.12 87 ARG A O 1
ATOM 686 N N . GLN A 1 88 ? 5.485 -5.233 -24.353 1.00 90.94 88 GLN A N 1
ATOM 687 C CA . GLN A 1 88 ? 6.444 -4.172 -24.674 1.00 90.94 88 GLN A CA 1
ATOM 688 C C . GLN A 1 88 ? 7.719 -4.247 -23.822 1.00 90.94 88 GLN A C 1
ATOM 690 O O . GLN A 1 88 ? 8.685 -3.557 -24.123 1.00 90.94 88 GLN A O 1
ATOM 695 N N . LEU A 1 89 ? 7.728 -5.072 -22.770 1.00 92.69 89 LEU A N 1
ATOM 696 C CA . LEU A 1 89 ? 8.891 -5.259 -21.905 1.00 92.69 89 LEU A CA 1
ATOM 697 C C . LEU A 1 89 ? 9.930 -6.186 -22.548 1.00 92.69 89 LEU A C 1
ATOM 699 O O . LEU A 1 89 ? 9.575 -7.242 -23.093 1.00 92.69 89 LEU A O 1
ATOM 703 N N . SER A 1 90 ? 11.207 -5.824 -22.398 1.00 94.38 90 SER A N 1
ATOM 704 C CA . SER A 1 90 ? 12.347 -6.699 -22.688 1.00 94.38 90 SER A CA 1
ATOM 705 C C . SER A 1 90 ? 12.362 -7.925 -21.756 1.00 94.38 90 SER A C 1
ATOM 707 O O . SER A 1 90 ? 11.702 -7.916 -20.711 1.00 94.38 90 SER A O 1
ATOM 709 N N . PRO A 1 91 ? 13.114 -8.994 -22.080 1.00 93.06 91 PRO A N 1
ATOM 710 C CA . PRO A 1 91 ? 13.236 -10.157 -21.197 1.00 93.06 91 PRO A CA 1
ATOM 711 C C . PRO A 1 91 ? 13.675 -9.799 -19.768 1.00 93.06 91 PRO A C 1
ATOM 713 O O . PRO A 1 91 ? 13.082 -10.284 -18.807 1.00 93.06 91 PRO A O 1
ATOM 716 N N . GLU A 1 92 ? 14.639 -8.892 -19.619 1.00 92.31 92 GLU A N 1
ATOM 717 C CA . GLU A 1 92 ? 15.128 -8.420 -18.316 1.00 92.31 92 GLU A CA 1
ATOM 718 C C . GLU A 1 92 ? 14.058 -7.622 -17.561 1.00 92.31 92 GLU A C 1
ATOM 720 O O . GLU A 1 92 ? 13.794 -7.867 -16.383 1.00 92.31 92 GLU A O 1
ATOM 725 N N . GLN A 1 93 ? 13.360 -6.719 -18.254 1.00 93.56 93 GLN A N 1
ATOM 726 C CA . GLN A 1 93 ? 12.270 -5.945 -17.662 1.00 93.56 93 GLN A CA 1
ATOM 727 C C . GLN A 1 93 ? 11.095 -6.828 -17.226 1.00 93.56 93 GLN A C 1
ATOM 729 O O . GLN A 1 93 ? 10.419 -6.504 -16.252 1.00 93.56 93 GLN A O 1
ATOM 734 N N . ARG A 1 94 ? 10.848 -7.957 -17.905 1.00 91.00 94 ARG A N 1
ATOM 735 C CA . ARG A 1 94 ? 9.821 -8.928 -17.491 1.00 91.00 94 ARG A CA 1
ATOM 736 C C . ARG A 1 94 ? 10.161 -9.605 -16.168 1.00 91.00 94 ARG A C 1
ATOM 738 O O . ARG A 1 94 ? 9.248 -9.844 -15.380 1.00 91.00 94 ARG A O 1
ATOM 745 N N . LEU A 1 95 ? 11.438 -9.889 -15.909 1.00 91.56 95 LEU A N 1
ATOM 746 C CA . LEU A 1 95 ? 11.871 -10.425 -14.615 1.00 91.56 95 LEU A CA 1
ATOM 747 C C . LEU A 1 95 ? 11.617 -9.401 -13.502 1.00 91.56 95 LEU A C 1
ATOM 749 O O . LEU A 1 95 ? 11.022 -9.738 -12.476 1.00 91.56 95 LEU A O 1
ATOM 753 N N . LEU A 1 96 ? 11.972 -8.134 -13.742 1.00 93.44 96 LEU A N 1
ATOM 754 C CA . LEU A 1 96 ? 11.731 -7.055 -12.783 1.00 93.44 96 LEU A CA 1
ATOM 755 C C . LEU A 1 96 ? 10.229 -6.800 -12.555 1.0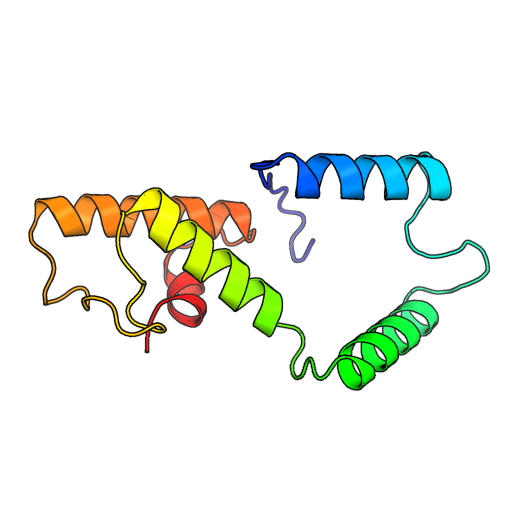0 93.44 96 LEU A C 1
ATOM 757 O O . LEU A 1 96 ? 9.796 -6.674 -11.410 1.00 93.44 96 LEU A O 1
ATOM 761 N N . ASP A 1 97 ? 9.413 -6.805 -13.615 1.00 93.00 97 ASP A N 1
ATOM 762 C CA . ASP A 1 97 ? 7.947 -6.719 -13.530 1.00 93.00 97 ASP A CA 1
ATOM 763 C C . ASP A 1 97 ? 7.364 -7.858 -12.682 1.00 93.00 97 ASP A C 1
ATOM 765 O O . ASP A 1 97 ? 6.553 -7.611 -11.784 1.00 93.00 97 ASP A O 1
ATOM 769 N N . GLN A 1 98 ? 7.806 -9.099 -12.908 1.00 90.69 98 GLN A N 1
ATOM 770 C CA . GLN A 1 98 ? 7.349 -10.257 -12.142 1.00 90.69 98 GLN A CA 1
ATOM 771 C C . GLN A 1 98 ? 7.701 -10.120 -10.655 1.00 90.69 98 GLN A C 1
ATOM 773 O O . GLN A 1 98 ? 6.836 -10.320 -9.793 1.00 90.6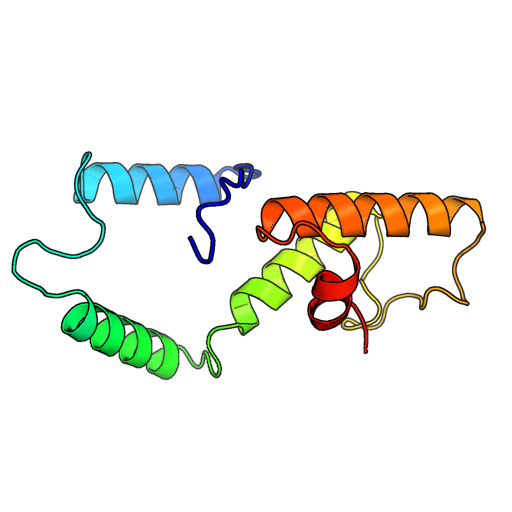9 98 GLN A O 1
ATOM 778 N N . GLN A 1 99 ? 8.941 -9.742 -10.343 1.00 91.88 99 GLN A N 1
ATOM 779 C CA . GLN A 1 99 ? 9.397 -9.589 -8.964 1.00 91.88 99 GLN A CA 1
ATOM 780 C C . GLN A 1 99 ? 8.695 -8.428 -8.248 1.00 91.88 99 GLN A C 1
ATOM 782 O O . GLN A 1 99 ? 8.303 -8.557 -7.080 1.00 91.88 99 GLN A O 1
ATOM 787 N N . ALA A 1 100 ? 8.443 -7.324 -8.956 1.00 92.62 100 ALA A N 1
ATOM 788 C CA . ALA A 1 100 ? 7.673 -6.203 -8.434 1.00 92.62 100 ALA A CA 1
ATOM 789 C C . ALA A 1 100 ? 6.232 -6.615 -8.103 1.00 92.62 100 ALA A C 1
ATOM 791 O O . ALA A 1 100 ? 5.746 -6.363 -6.996 1.00 92.62 100 ALA A O 1
ATOM 792 N N . ARG A 1 101 ? 5.556 -7.322 -9.019 1.00 91.44 101 ARG A N 1
ATOM 793 C CA . ARG A 1 101 ? 4.190 -7.826 -8.799 1.00 91.44 101 ARG A CA 1
ATOM 794 C C . ARG A 1 101 ? 4.112 -8.792 -7.624 1.00 91.44 101 ARG A C 1
ATOM 796 O O . ARG A 1 101 ? 3.167 -8.703 -6.842 1.00 91.44 101 ARG A O 1
ATOM 803 N N . LEU A 1 102 ? 5.089 -9.687 -7.472 1.00 89.69 102 LEU A N 1
ATOM 804 C CA . LEU A 1 102 ? 5.139 -10.618 -6.344 1.00 89.69 102 LEU A CA 1
ATOM 805 C C . LEU A 1 102 ? 5.293 -9.870 -5.015 1.00 89.69 102 LEU A C 1
ATOM 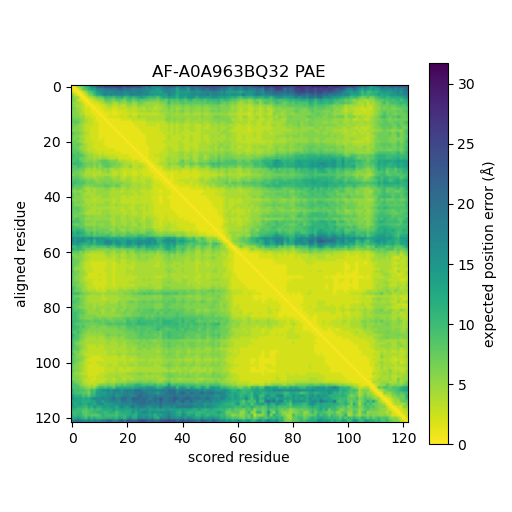807 O O . LEU A 1 102 ? 4.524 -10.102 -4.083 1.00 89.69 102 LEU A O 1
ATOM 811 N N . THR A 1 103 ? 6.216 -8.910 -4.955 1.00 90.25 103 THR A N 1
ATOM 812 C CA . THR A 1 103 ? 6.440 -8.071 -3.768 1.00 90.25 103 THR A CA 1
ATOM 813 C C . THR A 1 103 ? 5.162 -7.343 -3.349 1.00 90.25 103 THR A C 1
ATOM 815 O O . THR A 1 103 ? 4.748 -7.410 -2.190 1.00 90.25 103 THR A O 1
ATOM 818 N N . ILE A 1 104 ? 4.489 -6.693 -4.302 1.00 90.38 104 ILE A N 1
ATOM 819 C CA . ILE A 1 104 ? 3.239 -5.961 -4.051 1.00 90.38 104 ILE A CA 1
ATOM 820 C C . ILE A 1 104 ? 2.120 -6.917 -3.630 1.00 90.38 104 ILE A C 1
ATOM 822 O O . ILE A 1 104 ? 1.333 -6.590 -2.741 1.00 90.38 104 ILE A O 1
ATOM 826 N N . SER A 1 105 ? 2.064 -8.114 -4.221 1.00 87.75 105 SER A N 1
ATOM 827 C CA . SER A 1 105 ? 1.110 -9.155 -3.840 1.00 87.75 105 SER A CA 1
ATOM 828 C C . SER A 1 105 ? 1.218 -9.456 -2.347 1.00 87.75 105 SER A C 1
ATOM 830 O O . SER A 1 105 ? 0.228 -9.326 -1.623 1.00 87.75 105 SER A O 1
ATOM 832 N N . HIS A 1 106 ? 2.425 -9.770 -1.866 1.00 86.44 106 HIS A N 1
ATOM 833 C CA . HIS A 1 106 ? 2.664 -10.057 -0.452 1.00 86.44 106 HIS A CA 1
ATOM 834 C C . HIS A 1 106 ? 2.289 -8.875 0.452 1.00 86.44 106 HIS A C 1
ATOM 836 O O . HIS A 1 106 ? 1.606 -9.069 1.459 1.00 86.44 106 HIS A O 1
ATOM 842 N N . GLN A 1 107 ? 2.643 -7.647 0.062 1.00 87.44 107 GLN A N 1
ATOM 843 C CA . GLN A 1 107 ? 2.321 -6.432 0.826 1.00 87.44 107 GLN A CA 1
ATOM 844 C C . GLN A 1 107 ? 0.811 -6.182 0.932 1.00 87.44 107 GLN A C 1
ATOM 846 O O . GLN A 1 107 ? 0.315 -5.756 1.975 1.00 87.44 107 GLN A O 1
ATOM 851 N N . LEU A 1 108 ? 0.049 -6.504 -0.113 1.00 84.56 108 LEU A N 1
ATOM 852 C CA . LEU A 1 108 ? -1.411 -6.404 -0.103 1.00 84.56 108 LEU A CA 1
ATOM 853 C C . LEU A 1 108 ? -2.098 -7.586 0.602 1.00 84.56 108 LEU A C 1
ATOM 855 O O . LEU A 1 108 ? -3.319 -7.575 0.773 1.00 84.56 108 LEU A O 1
ATOM 859 N N . GLY A 1 109 ? -1.335 -8.582 1.064 1.00 78.56 109 GLY A N 1
ATOM 860 C CA . GLY A 1 109 ? -1.860 -9.801 1.684 1.00 78.56 109 GLY A CA 1
ATOM 861 C C . GLY A 1 109 ? -2.407 -10.811 0.676 1.00 78.56 109 GLY A C 1
ATOM 862 O O . GLY A 1 109 ? -3.164 -11.711 1.044 1.00 78.56 109 GLY A O 1
ATOM 863 N N . HIS A 1 110 ? -2.028 -10.669 -0.592 1.00 72.44 110 HIS A N 1
ATOM 864 C CA . HIS A 1 110 ? -2.339 -11.601 -1.661 1.00 72.44 110 HIS A CA 1
ATOM 865 C C . HIS A 1 110 ? -1.153 -12.553 -1.819 1.00 72.44 110 HIS A C 1
ATOM 867 O O . HIS A 1 110 ? -0.036 -12.140 -2.095 1.00 72.44 110 HIS A O 1
ATOM 873 N N . ALA A 1 111 ? -1.359 -13.855 -1.658 1.00 62.56 111 ALA A N 1
ATOM 874 C CA . ALA A 1 111 ? -0.281 -14.840 -1.827 1.00 62.56 111 ALA A CA 1
ATOM 875 C C . ALA A 1 111 ? -0.041 -15.223 -3.307 1.00 62.56 111 ALA A C 1
ATOM 877 O O . ALA A 1 111 ? 0.599 -16.233 -3.579 1.00 62.56 111 ALA A O 1
ATOM 878 N N . ARG A 1 112 ? -0.638 -14.495 -4.266 1.00 67.12 112 ARG A N 1
ATOM 879 C CA . ARG A 1 112 ? -0.638 -14.833 -5.698 1.00 67.12 112 ARG A CA 1
ATOM 880 C C . ARG A 1 112 ? -0.585 -13.577 -6.570 1.00 67.12 112 ARG A C 1
ATOM 882 O O . ARG A 1 112 ? -1.481 -12.738 -6.491 1.00 67.12 112 ARG A O 1
ATOM 889 N N . ILE A 1 113 ? 0.376 -13.547 -7.497 1.00 64.75 113 ILE A N 1
ATOM 890 C CA . ILE A 1 113 ? 0.582 -12.473 -8.490 1.00 64.75 113 ILE A CA 1
ATOM 891 C C . ILE A 1 113 ? -0.697 -12.143 -9.274 1.00 64.75 113 ILE A C 1
ATOM 893 O O . ILE A 1 113 ? -0.962 -10.977 -9.553 1.00 64.75 113 ILE A O 1
ATOM 897 N N . GLN A 1 114 ? -1.520 -13.150 -9.589 1.00 61.66 114 GLN A N 1
ATOM 898 C CA . GLN A 1 114 ? -2.753 -12.997 -10.376 1.00 61.66 114 GLN A CA 1
ATOM 899 C C . GLN A 1 114 ? -3.751 -11.995 -9.776 1.00 61.66 114 GLN A C 1
ATOM 901 O O . GLN A 1 114 ? -4.541 -11.407 -10.508 1.00 61.66 114 GLN A O 1
ATOM 906 N N . ILE A 1 115 ? -3.711 -11.768 -8.460 1.00 61.81 115 ILE A N 1
ATOM 907 C CA . ILE A 1 115 ? -4.607 -10.813 -7.797 1.00 61.81 115 ILE A CA 1
ATOM 908 C C . ILE A 1 115 ? -4.115 -9.369 -7.994 1.00 61.81 115 ILE A C 1
ATOM 910 O O . ILE A 1 115 ? -4.896 -8.423 -7.929 1.00 61.81 115 ILE A O 1
ATOM 914 N N . VAL A 1 116 ? -2.830 -9.187 -8.314 1.00 65.38 116 VAL A N 1
ATOM 915 C CA . VAL A 1 116 ? -2.231 -7.869 -8.550 1.00 65.38 116 VAL A CA 1
ATOM 916 C C . VAL A 1 116 ? -2.570 -7.314 -9.933 1.00 65.38 116 VAL A C 1
ATOM 918 O O . VAL A 1 116 ? -2.538 -6.101 -10.136 1.00 65.38 116 VAL A O 1
ATOM 921 N N . SER A 1 117 ? -2.988 -8.174 -10.865 1.00 69.19 117 SER A N 1
ATOM 922 C CA . SER A 1 117 ? -3.476 -7.776 -12.188 1.00 69.19 117 SER A CA 1
ATOM 923 C C . SER A 1 117 ? -4.590 -6.735 -12.095 1.00 69.19 117 SER A C 1
ATOM 925 O O . SER A 1 117 ? -4.550 -5.751 -12.816 1.00 69.19 117 SER A O 1
ATOM 927 N N . VAL A 1 118 ? -5.510 -6.869 -11.134 1.00 70.81 118 VAL A N 1
ATOM 928 C CA . VAL A 1 118 ? -6.602 -5.900 -10.918 1.00 70.81 118 VAL A CA 1
ATOM 929 C C . VAL A 1 118 ? -6.073 -4.508 -10.552 1.00 70.81 118 VAL A C 1
ATOM 931 O O . VAL A 1 118 ? -6.719 -3.507 -10.842 1.00 70.81 118 VAL A O 1
ATOM 934 N N . TYR A 1 119 ? -4.895 -4.417 -9.928 1.00 70.81 119 TYR A N 1
ATOM 935 C CA . TYR A 1 119 ? -4.319 -3.138 -9.512 1.00 70.81 119 TYR A CA 1
ATOM 936 C C . TYR A 1 119 ? -3.421 -2.487 -10.569 1.00 70.81 119 TYR A C 1
ATOM 938 O O . TYR A 1 119 ? -3.297 -1.261 -10.579 1.00 70.81 119 TYR A O 1
ATOM 946 N N . LEU A 1 120 ? -2.787 -3.295 -11.426 1.00 74.81 120 LEU A N 1
ATOM 947 C CA . LEU A 1 120 ? -1.701 -2.853 -12.309 1.00 74.81 120 LEU A CA 1
ATOM 948 C C . LEU A 1 120 ? -1.968 -3.058 -13.805 1.00 74.81 120 LEU A C 1
ATOM 950 O O . LEU A 1 120 ? -1.274 -2.453 -14.619 1.00 74.81 120 LEU A O 1
ATOM 954 N N . ALA A 1 121 ? -2.903 -3.929 -14.180 1.00 75.94 121 ALA A N 1
ATOM 955 C CA . ALA A 1 121 ? -3.290 -4.150 -15.570 1.00 75.94 121 ALA A CA 1
ATOM 956 C C . ALA A 1 121 ? -4.446 -3.222 -15.969 1.00 75.94 121 ALA A C 1
ATOM 958 O O . ALA A 1 121 ? -5.144 -2.684 -15.109 1.00 75.94 121 ALA A O 1
ATOM 959 N N . LYS A 1 122 ? -4.601 -3.029 -17.278 1.00 57.28 122 LYS A N 1
ATOM 960 C CA . LYS A 1 122 ? -5.711 -2.288 -17.873 1.00 57.28 122 LYS A CA 1
ATOM 961 C C . LYS A 1 122 ? -6.877 -3.227 -18.155 1.00 57.28 122 LYS A C 1
ATOM 963 O O . LYS A 1 122 ? -6.587 -4.396 -18.501 1.00 57.28 122 LYS A O 1
#

Foldseek 3Di:
DVVPFDFDADDDDPVSVVVVVVQCVVQPVHDPADPPDDPVRVVVVVVVVCVVVVHPPVCVVVLVVLQVQLCVQQVWGFVVRPTDDCVRDDPVSNVSSQVSLCNSCRNVVHNDSVVCCVSRPD

Secondary structure (DSSP, 8-state):
-TTS--------SHHHHHHHHHHHHHHTTS-SS-TT--HHHHHHHHHHHHHHTT--TTTHHHHHHHHHHHHHHHSS--GGGT---TTTS-HHHHHHHHHHHHHHHHHTT-SSGGGTHHHH--

Solvent-accessible surface area (backbone atoms only — not comparable to full-atom values): 7168 Å² total; per-residue (Å²): 100,94,85,69,60,79,64,66,72,83,81,86,50,69,68,58,49,54,52,50,53,52,48,38,73,74,45,56,93,56,62,93,59,56,92,94,46,55,71,70,61,49,48,54,51,50,53,50,56,35,45,76,70,71,49,64,90,85,44,56,67,56,30,53,50,48,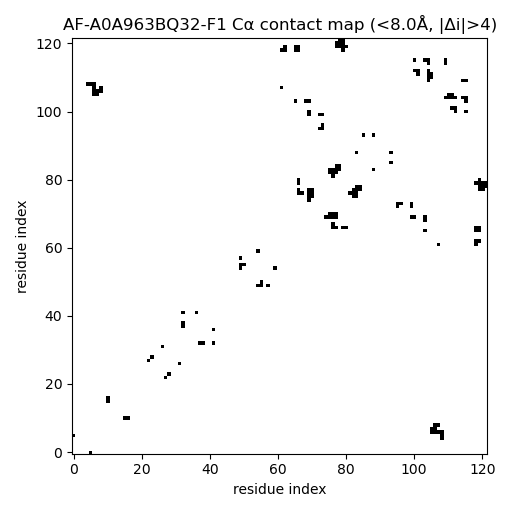33,55,50,37,22,74,65,65,74,46,52,32,34,54,76,73,28,71,47,82,87,74,43,51,77,70,52,46,54,46,51,51,52,34,39,43,53,48,11,42,44,73,58,35,96,43,49,78,67,38,43,78,44,34,44,116

pLDDT: mean 85.85, std 10.87, range [45.5, 96.19]

Sequence (122 aa):
TKGGKERTVPIRNAEQQALLDRIKRQVGNGSLIPADRSYVQQLRVYERLTANAGLSRMHGLRHAYAQQRYQELTGWLPPAAGGPTSRQLSPEQRLLDQQARLTISHQLGHARIQIVSVYLAK